Protein AF-A0A164BG97-F1 (afdb_monomer)

Solvent-accessible surface area (backbone atoms only — not comparable to full-atom values): 6658 Å² total; per-residue (Å²): 81,56,74,68,34,45,57,55,32,51,53,24,41,58,77,41,66,70,51,80,79,42,70,85,44,67,74,70,52,55,80,59,31,54,77,54,25,46,32,22,49,54,43,31,54,53,30,49,59,51,42,70,55,36,52,59,38,54,52,48,45,52,52,43,50,74,71,69,42,73,69,65,80,64,52,62,55,38,65,57,46,27,56,51,30,42,44,54,23,49,53,23,42,53,74,65,40,64,67,61,25,52,53,25,48,52,56,27,53,48,31,39,52,51,44,44,52,50,47,51,51,37,66,73,73,109

Mean predicted aligned error: 3.3 Å

Nearest PDB structures (foldseek):
  8tn1-assembly1_B  TM=3.837E-01  e=8.537E+00  synthetic construct
  8tn6-assembly1_C  TM=3.833E-01  e=9.560E+00  synthetic construct

Radius of gyration: 17.97 Å; Cα contacts (8 Å, |Δi|>4): 119; chains: 1; bounding box: 44×32×47 Å

Sequence (126 aa):
MVILSIVPLYEARFKAQFEMSDLSSLRAMFDRYLAWGKRASWSQQNSFESFSLHAPVAILAILVAMNGLPLPAFAVVVAFVHPILRAAYLVSYLVNISLLRSVCWVFASLCSGFLYGVCLSAIIST

Structure (mmCIF, N/CA/C/O backbone):
data_AF-A0A164BG97-F1
#
_entry.id   AF-A0A164BG97-F1
#
loop_
_atom_site.group_PDB
_atom_site.id
_atom_site.type_symbol
_atom_site.label_atom_id
_atom_site.label_alt_id
_atom_site.label_comp_id
_atom_site.label_asym_id
_atom_site.label_entity_id
_atom_site.label_seq_id
_atom_site.pdbx_PDB_ins_code
_atom_site.Cartn_x
_atom_site.Cartn_y
_atom_site.Cartn_z
_atom_site.occupancy
_atom_site.B_iso_or_equiv
_atom_site.auth_seq_id
_atom_site.auth_comp_id
_atom_site.auth_asym_id
_atom_site.auth_atom_id
_atom_site.pdbx_PDB_model_num
ATOM 1 N N . MET A 1 1 ? -6.354 1.048 -1.915 1.00 84.00 1 MET A N 1
ATOM 2 C CA . MET A 1 1 ? -6.350 0.670 -0.483 1.00 84.00 1 MET A CA 1
ATOM 3 C C . MET A 1 1 ? -6.847 1.748 0.453 1.00 84.00 1 MET A C 1
ATOM 5 O O . MET A 1 1 ? -7.748 1.444 1.213 1.00 84.00 1 MET A O 1
ATOM 9 N N . VAL A 1 2 ? -6.308 2.973 0.404 1.00 89.50 2 VAL A N 1
ATOM 10 C CA . VAL A 1 2 ? -6.703 4.063 1.321 1.00 89.50 2 VAL A CA 1
ATOM 11 C C . VAL A 1 2 ? -8.220 4.243 1.387 1.00 89.50 2 VAL A C 1
ATOM 13 O O . VAL A 1 2 ? -8.781 4.258 2.469 1.00 89.50 2 VAL A O 1
ATOM 16 N N . ILE A 1 3 ? -8.893 4.288 0.233 1.00 91.62 3 ILE A N 1
ATOM 17 C CA . ILE A 1 3 ? -10.358 4.403 0.177 1.00 91.62 3 ILE A CA 1
ATOM 18 C C . ILE A 1 3 ? -11.041 3.151 0.751 1.00 91.62 3 ILE A C 1
ATOM 20 O O . ILE A 1 3 ? -11.996 3.253 1.509 1.00 91.62 3 ILE A O 1
ATOM 24 N N . LEU A 1 4 ? -10.524 1.960 0.446 1.00 91.69 4 LEU A N 1
ATOM 25 C CA . LEU A 1 4 ? -11.099 0.692 0.906 1.00 91.69 4 LEU A CA 1
ATOM 26 C C . LEU A 1 4 ? -10.983 0.504 2.429 1.00 91.69 4 LEU A C 1
ATOM 28 O O . LEU A 1 4 ? -11.862 -0.106 3.026 1.00 91.69 4 LEU A O 1
ATOM 32 N N . SER A 1 5 ? -9.957 1.063 3.078 1.00 94.12 5 SER A N 1
ATOM 33 C CA . SER A 1 5 ? -9.808 1.008 4.541 1.00 94.12 5 SER A CA 1
ATOM 34 C C . SER A 1 5 ? -10.686 2.012 5.295 1.00 94.12 5 SER A C 1
ATOM 36 O O . SER A 1 5 ? -10.799 1.922 6.517 1.00 94.12 5 SER A O 1
ATOM 38 N N . ILE A 1 6 ? -11.363 2.930 4.593 1.00 94.56 6 ILE A N 1
ATOM 39 C CA . ILE A 1 6 ? -12.332 3.854 5.196 1.00 94.56 6 ILE A CA 1
ATOM 40 C C . ILE A 1 6 ? -13.547 3.085 5.724 1.00 94.56 6 ILE A C 1
ATOM 42 O O . ILE A 1 6 ? -13.947 3.296 6.865 1.00 94.56 6 ILE A O 1
ATOM 46 N N . VAL A 1 7 ? -14.103 2.169 4.928 1.00 94.88 7 VAL A N 1
ATOM 47 C CA . VAL A 1 7 ? -15.314 1.406 5.276 1.00 94.88 7 VAL A CA 1
ATOM 48 C C . VAL A 1 7 ? -15.206 0.715 6.648 1.00 94.88 7 VAL A C 1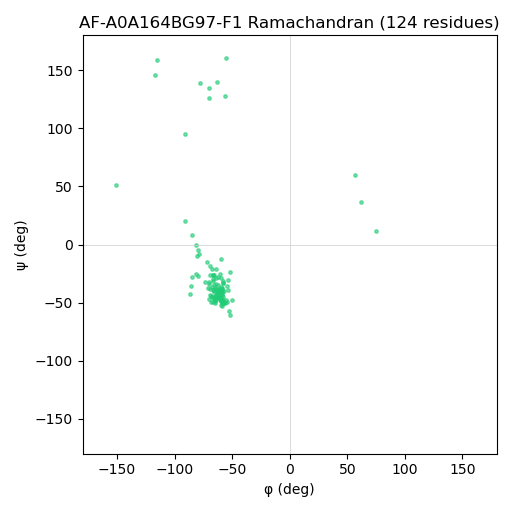
ATOM 50 O O . VAL A 1 7 ? -15.993 1.056 7.534 1.00 94.88 7 VAL A O 1
ATOM 53 N N . PRO A 1 8 ? -14.209 -0.158 6.912 1.00 95.06 8 PRO A N 1
ATOM 54 C CA . PRO A 1 8 ? -14.105 -0.840 8.204 1.00 95.06 8 PRO A CA 1
ATOM 55 C C . PRO A 1 8 ? -13.808 0.113 9.372 1.00 95.06 8 PRO A C 1
ATOM 57 O O . PRO A 1 8 ? -14.168 -0.181 10.511 1.00 95.06 8 PRO A O 1
ATOM 60 N N . LEU A 1 9 ? -13.174 1.267 9.128 1.00 94.88 9 LEU A N 1
ATOM 61 C CA . LEU A 1 9 ? -12.984 2.277 10.170 1.00 94.88 9 LEU A CA 1
ATOM 62 C C . LEU A 1 9 ? -14.310 2.924 10.574 1.00 94.88 9 LEU A C 1
ATOM 64 O O . LEU A 1 9 ? -14.557 3.124 1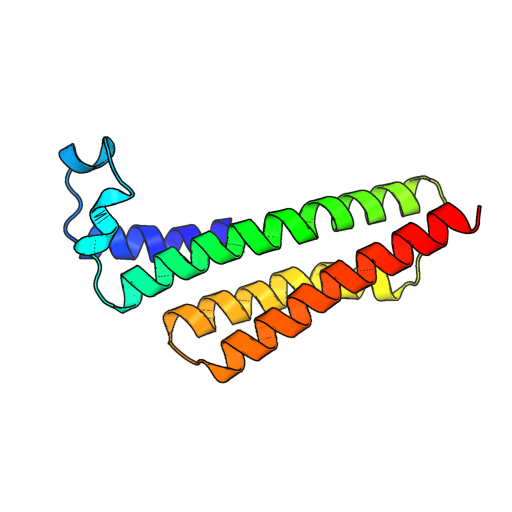1.762 1.00 94.88 9 LEU A O 1
ATOM 68 N N . TYR A 1 10 ? -15.152 3.281 9.604 1.00 93.69 10 TYR A N 1
ATOM 69 C CA . TYR A 1 10 ? -16.459 3.857 9.909 1.00 93.69 10 TYR A CA 1
ATOM 70 C C . TYR A 1 10 ? -17.361 2.833 10.593 1.00 93.69 10 TYR A C 1
ATOM 72 O O . TYR A 1 10 ? -18.001 3.171 11.584 1.00 93.69 10 TYR A O 1
ATOM 80 N N . GLU A 1 11 ? -17.328 1.567 10.176 1.00 95.31 11 GLU A N 1
ATOM 81 C CA . GLU A 1 11 ? -17.996 0.495 10.921 1.00 95.31 11 GLU A CA 1
ATOM 82 C C . GLU A 1 11 ? -17.497 0.401 12.371 1.00 95.31 11 GLU A C 1
ATOM 84 O O . GLU A 1 11 ? -18.297 0.223 13.291 1.00 95.31 11 GLU A O 1
ATOM 89 N N . ALA A 1 12 ? -16.189 0.559 12.605 1.00 95.31 12 ALA A N 1
ATOM 90 C CA . ALA A 1 12 ? -15.627 0.542 13.954 1.00 95.31 12 ALA A CA 1
ATOM 91 C C . ALA A 1 12 ? -16.142 1.711 14.802 1.00 95.31 12 ALA A C 1
ATOM 93 O O . ALA A 1 12 ? -16.452 1.519 15.976 1.00 95.31 12 ALA A O 1
ATOM 94 N N . ARG A 1 13 ? -16.294 2.894 14.197 1.00 94.94 13 ARG A N 1
ATOM 95 C CA . ARG A 1 13 ? -16.892 4.075 14.838 1.00 94.94 13 ARG A CA 1
ATOM 96 C C . ARG A 1 13 ? -18.352 3.849 15.202 1.00 94.94 13 ARG A C 1
ATOM 98 O O . ARG A 1 13 ? -18.725 4.109 16.340 1.00 94.94 13 ARG A O 1
ATOM 105 N N . PHE A 1 14 ? -19.153 3.318 14.279 1.00 94.25 14 PHE A N 1
ATOM 106 C CA . PHE A 1 14 ? -20.561 3.017 14.545 1.00 94.25 14 PHE A CA 1
ATOM 107 C C . PHE A 1 14 ? -20.719 1.992 15.673 1.00 94.25 14 PHE A C 1
ATOM 109 O O . PHE A 1 14 ? -21.513 2.205 16.586 1.00 94.25 14 PHE A O 1
ATOM 116 N N . LYS A 1 15 ? -19.916 0.918 15.672 1.00 94.38 15 LYS A N 1
ATOM 117 C CA . LYS A 1 15 ? -19.944 -0.083 16.755 1.00 94.38 15 LYS A CA 1
ATOM 118 C C . LYS A 1 15 ? -19.403 0.436 18.090 1.00 94.38 15 LYS A C 1
ATOM 120 O O . LYS A 1 15 ? -19.702 -0.158 19.117 1.00 94.38 15 LYS A O 1
ATOM 125 N N . ALA A 1 16 ? -18.637 1.523 18.082 1.00 93.69 16 ALA A N 1
ATOM 126 C CA . ALA A 1 16 ? -18.150 2.204 19.278 1.00 93.69 16 ALA A CA 1
ATOM 127 C C . ALA A 1 16 ? -19.089 3.325 19.762 1.00 93.69 16 ALA A C 1
ATOM 129 O O . ALA A 1 16 ? -18.637 4.203 20.492 1.00 93.69 16 ALA A O 1
ATOM 130 N N . GLN A 1 17 ? -20.365 3.290 19.349 1.00 93.00 17 GLN A N 1
ATOM 131 C CA . GLN A 1 17 ? -21.413 4.238 19.743 1.00 93.00 17 GLN A CA 1
ATOM 132 C C . GLN A 1 17 ? -21.039 5.692 19.430 1.00 93.00 17 GLN A C 1
ATOM 134 O O . GLN A 1 17 ? -20.927 6.532 20.312 1.00 93.00 17 GLN A O 1
ATOM 139 N N . PHE A 1 18 ? -20.811 5.971 18.147 1.00 92.00 18 PHE A N 1
ATOM 140 C CA . PHE A 1 18 ? -20.537 7.321 17.661 1.00 92.00 18 PHE A CA 1
ATOM 141 C C . PHE A 1 18 ? -21.642 8.326 18.027 1.00 92.00 18 PHE A C 1
ATOM 143 O O . PHE A 1 18 ? -22.810 8.112 17.697 1.00 92.00 18 PHE A O 1
ATOM 150 N N . GLU A 1 19 ? -21.243 9.447 18.629 1.00 92.75 19 GLU A N 1
ATOM 151 C CA . GLU A 1 19 ? -22.092 10.594 18.954 1.00 92.75 19 GLU A CA 1
ATOM 152 C C . GLU A 1 19 ? -21.676 11.846 18.162 1.00 92.75 19 GLU A C 1
ATOM 154 O O . GLU A 1 19 ? -20.535 11.993 17.728 1.00 92.75 19 GLU A O 1
ATOM 159 N N . MET A 1 20 ? -22.585 12.815 18.012 1.00 91.69 20 MET A N 1
ATOM 160 C CA . MET A 1 20 ? -22.277 14.077 17.317 1.00 91.69 20 MET A CA 1
ATOM 161 C C . MET A 1 20 ? -21.205 14.912 18.035 1.00 91.69 20 MET A C 1
ATOM 163 O O . MET A 1 20 ? -20.448 15.631 17.382 1.00 91.69 20 MET A O 1
ATOM 167 N N . SER A 1 21 ? -21.106 14.790 19.361 1.00 91.38 21 SER A N 1
ATOM 168 C CA . SER A 1 21 ? -20.042 15.377 20.190 1.00 91.38 21 SER A CA 1
ATOM 169 C C . SER A 1 21 ? -18.643 14.905 19.754 1.00 91.38 21 SER A C 1
ATOM 171 O O . SER A 1 21 ? -17.689 15.693 19.759 1.00 91.38 21 SER A O 1
ATOM 173 N N . ASP A 1 22 ? -18.530 13.660 19.274 1.00 92.06 22 ASP A N 1
ATOM 174 C CA . ASP A 1 22 ? -17.276 13.044 18.829 1.00 92.06 22 ASP A CA 1
ATOM 175 C C . ASP A 1 22 ? -16.753 13.611 17.502 1.00 92.06 22 ASP A C 1
ATOM 177 O O . ASP A 1 22 ? -15.584 13.406 17.167 1.00 92.06 22 ASP A O 1
ATOM 181 N N . LEU A 1 23 ? -17.570 14.339 16.728 1.00 91.12 23 LEU A N 1
ATOM 182 C CA . LEU A 1 23 ? -17.132 14.952 15.463 1.00 91.12 23 LEU A CA 1
ATOM 183 C C . LEU A 1 23 ? -15.947 15.902 15.655 1.00 91.12 23 LEU A C 1
ATOM 185 O O . LEU A 1 23 ? -15.084 15.995 14.781 1.00 91.12 23 LEU A O 1
ATOM 189 N N . SER A 1 24 ? -15.881 16.555 16.816 1.00 93.81 24 SER A N 1
ATOM 190 C CA . SER A 1 24 ? -14.768 17.420 17.214 1.00 93.81 24 SER A CA 1
ATOM 191 C C . SER A 1 24 ? -13.435 16.666 17.323 1.00 93.81 24 SER A C 1
ATOM 193 O O . SER A 1 24 ? -12.370 17.252 17.130 1.00 93.81 24 SER A O 1
ATOM 195 N N . SER A 1 25 ? -13.479 15.361 17.615 1.00 91.06 25 SER A N 1
ATOM 196 C CA . SER A 1 25 ? -12.304 14.555 17.946 1.00 91.06 25 SER A CA 1
ATOM 197 C C . SER A 1 25 ? -12.453 13.077 17.551 1.00 91.06 25 SER A C 1
ATOM 199 O O . SER A 1 25 ? -12.123 12.169 18.308 1.00 91.06 25 SER A O 1
ATOM 201 N N . LEU A 1 26 ? -12.833 12.801 16.298 1.00 89.31 26 LEU A N 1
ATOM 202 C CA . LEU A 1 26 ? -13.050 11.435 15.776 1.00 89.31 26 LEU A CA 1
ATOM 203 C C . LEU A 1 26 ? -11.893 10.442 16.007 1.00 89.31 26 LEU A C 1
ATOM 205 O O . LEU A 1 26 ? -12.092 9.228 15.964 1.00 89.31 26 LEU A O 1
ATOM 209 N N . ARG A 1 27 ? -10.660 10.932 16.184 1.00 90.31 27 ARG A N 1
ATOM 210 C CA . ARG A 1 27 ? -9.488 10.090 16.476 1.00 90.31 27 ARG A CA 1
ATOM 211 C C . ARG A 1 27 ? -9.405 9.680 17.950 1.00 90.31 27 ARG A C 1
ATOM 213 O O . ARG A 1 27 ? -8.881 8.607 18.224 1.00 90.31 27 ARG A O 1
ATOM 220 N N . ALA A 1 28 ? -9.960 10.475 18.865 1.00 92.62 28 ALA A N 1
ATOM 221 C CA . ALA A 1 28 ? -10.036 10.155 20.292 1.00 92.62 28 ALA A CA 1
ATOM 222 C C . ALA A 1 28 ? -10.975 8.969 20.569 1.00 92.62 28 ALA A C 1
ATOM 224 O O . ALA A 1 28 ? -10.810 8.258 21.553 1.00 92.62 28 ALA A O 1
ATOM 225 N N . MET A 1 29 ? -11.891 8.663 19.642 1.00 93.19 29 MET A N 1
ATOM 226 C CA . MET A 1 29 ? -12.756 7.481 19.723 1.00 93.19 29 MET A CA 1
ATOM 227 C C . MET A 1 29 ? -11.994 6.144 19.762 1.00 93.19 29 MET A C 1
ATOM 229 O O . MET A 1 29 ? -12.610 5.112 20.022 1.00 93.19 29 MET A O 1
ATOM 233 N N . PHE A 1 30 ? -10.688 6.138 19.473 1.00 94.25 30 PHE A N 1
ATOM 234 C CA . PHE A 1 30 ? -9.866 4.933 19.386 1.00 94.25 30 PHE A CA 1
ATOM 235 C C . PHE A 1 30 ? -9.930 4.052 20.642 1.00 94.25 30 PHE A C 1
ATOM 237 O O . PHE A 1 30 ? -9.945 2.823 20.525 1.00 94.25 30 PHE A O 1
ATOM 244 N N . ASP A 1 31 ? -10.029 4.652 21.828 1.00 93.56 31 ASP A N 1
ATOM 245 C CA . ASP A 1 31 ? -10.082 3.904 23.088 1.00 93.56 31 ASP A CA 1
ATOM 246 C C . ASP A 1 31 ? -11.389 3.128 23.263 1.00 93.56 31 ASP A C 1
ATOM 248 O O . ASP A 1 31 ? -11.392 2.057 23.872 1.00 93.56 31 ASP A O 1
ATOM 252 N N . ARG A 1 32 ? -12.472 3.599 22.634 1.00 94.81 32 ARG A N 1
ATOM 253 C CA . ARG A 1 32 ? -13.781 2.928 22.617 1.00 94.81 32 ARG A CA 1
ATOM 254 C C . ARG A 1 32 ? -13.862 1.801 21.587 1.00 94.81 32 ARG A C 1
ATOM 256 O O . ARG A 1 32 ? -14.832 1.046 21.571 1.00 94.81 32 ARG A O 1
ATOM 263 N N . TYR A 1 33 ? -12.877 1.671 20.696 1.00 96.31 33 TYR A N 1
ATOM 264 C CA . TYR A 1 33 ? -12.916 0.637 19.669 1.00 96.31 33 TYR A CA 1
ATOM 265 C C . TYR A 1 33 ? -12.716 -0.759 20.264 1.00 96.31 33 TYR A C 1
ATOM 267 O O . TYR A 1 33 ? -11.767 -1.029 21.002 1.00 96.31 33 TYR A O 1
ATOM 275 N N . LEU A 1 34 ? -13.554 -1.693 19.811 1.00 94.44 34 LEU A N 1
ATOM 276 C CA . LEU A 1 34 ? -13.311 -3.129 19.938 1.00 94.44 34 LEU A CA 1
ATOM 277 C C . LEU A 1 34 ? -11.952 -3.502 19.315 1.00 94.44 34 LEU A C 1
ATOM 279 O O . LEU A 1 34 ? -11.434 -2.799 18.444 1.00 94.44 34 LEU A O 1
ATOM 283 N N . ALA A 1 35 ? -11.395 -4.658 19.686 1.00 95.25 35 ALA A N 1
ATOM 284 C CA . ALA A 1 35 ? -10.078 -5.097 19.206 1.00 95.25 35 ALA A CA 1
ATOM 285 C C . ALA A 1 35 ? -9.945 -5.095 17.667 1.00 95.25 35 ALA A C 1
ATOM 287 O O . ALA A 1 35 ? -8.912 -4.700 17.129 1.00 95.25 35 ALA A O 1
ATOM 288 N N . TRP A 1 36 ? -10.994 -5.496 16.942 1.00 95.00 36 TRP A N 1
ATOM 289 C CA . TRP A 1 36 ? -11.009 -5.453 15.476 1.00 95.00 36 TRP A CA 1
ATOM 290 C C . TRP A 1 36 ? -11.063 -4.015 14.926 1.00 95.00 36 TRP A C 1
ATOM 292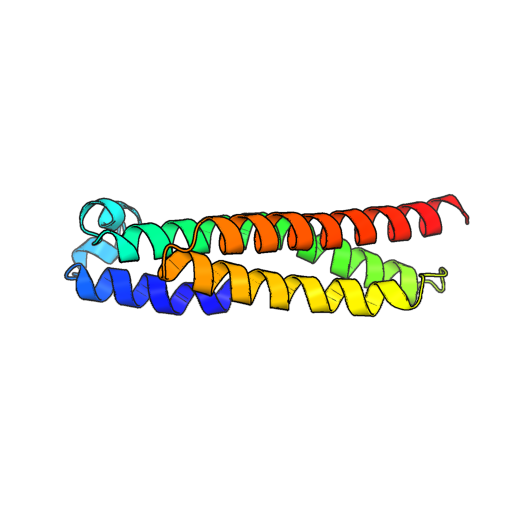 O O . TRP A 1 36 ? -10.460 -3.736 13.895 1.00 95.00 36 TRP A O 1
ATOM 302 N N . GLY A 1 37 ? -11.721 -3.090 15.631 1.00 95.88 37 GLY A N 1
ATOM 303 C CA . GLY A 1 37 ? -11.806 -1.679 15.255 1.00 95.88 37 GLY A CA 1
ATOM 304 C C . GLY A 1 37 ? -10.474 -0.950 15.433 1.00 95.88 37 GLY A C 1
ATOM 305 O O . GLY A 1 37 ? -10.068 -0.171 14.570 1.00 95.88 37 GLY A O 1
ATOM 306 N N . LYS A 1 38 ? -9.719 -1.291 16.487 1.00 96.38 38 LYS A N 1
ATOM 307 C CA . LYS A 1 38 ? -8.320 -0.852 16.633 1.00 96.38 38 LYS A CA 1
ATOM 308 C C . LYS A 1 38 ? -7.479 -1.326 15.447 1.00 96.38 38 LYS A C 1
ATOM 310 O O . LYS A 1 38 ? -6.746 -0.535 14.856 1.00 96.38 38 LYS A O 1
ATOM 315 N N . ARG A 1 39 ? -7.671 -2.582 15.020 1.00 96.31 39 ARG A N 1
ATOM 316 C CA . ARG A 1 39 ? -7.024 -3.122 13.817 1.00 96.31 39 ARG A CA 1
ATOM 317 C C . ARG A 1 39 ? -7.430 -2.387 12.535 1.00 96.31 39 ARG A C 1
ATOM 319 O O . ARG A 1 39 ? -6.555 -2.099 11.722 1.00 96.31 39 ARG A O 1
ATOM 326 N N . ALA A 1 40 ? -8.701 -2.023 12.371 1.00 95.88 40 ALA A N 1
ATOM 327 C CA . ALA A 1 40 ? -9.157 -1.214 11.239 1.00 95.88 40 ALA A CA 1
ATOM 328 C C . ALA A 1 40 ? -8.448 0.154 11.190 1.00 95.88 40 ALA A C 1
ATOM 330 O O . ALA A 1 40 ? -7.908 0.523 10.146 1.00 95.88 40 ALA A O 1
ATOM 331 N N . SER A 1 41 ? -8.344 0.851 12.328 1.00 95.81 41 SER A N 1
ATOM 332 C CA . SER A 1 41 ? -7.601 2.118 12.438 1.00 95.81 41 SER A CA 1
ATOM 333 C C . SER A 1 41 ? -6.128 1.970 12.040 1.00 95.81 41 SER A C 1
ATOM 335 O O . SER A 1 41 ? -5.640 2.708 11.181 1.00 95.81 41 SER A O 1
ATOM 337 N N . TRP A 1 42 ? -5.431 0.963 12.575 1.00 95.69 42 TRP A N 1
ATOM 338 C CA . TRP A 1 42 ? -4.031 0.704 12.217 1.00 95.69 42 TRP A CA 1
ATOM 339 C C . TRP A 1 42 ? -3.855 0.348 10.735 1.00 95.69 42 TRP A C 1
ATOM 341 O O . TRP A 1 42 ? -2.912 0.804 10.090 1.00 95.69 42 TRP A O 1
ATOM 351 N N . SER A 1 43 ? -4.784 -0.421 10.162 1.00 95.50 43 SER A N 1
ATOM 352 C CA . SER A 1 43 ? -4.749 -0.768 8.738 1.00 95.50 43 SER A CA 1
ATOM 353 C C . SER A 1 43 ? -4.912 0.459 7.831 1.00 95.50 43 SER A C 1
ATOM 355 O O . SER A 1 43 ? -4.281 0.535 6.772 1.00 95.50 43 SER A O 1
ATOM 357 N N . GLN A 1 44 ? -5.706 1.451 8.253 1.00 95.81 44 GLN A N 1
ATOM 358 C CA . GLN A 1 44 ? -5.862 2.707 7.526 1.00 95.81 44 GLN A CA 1
ATOM 359 C C . GLN A 1 44 ? -4.587 3.551 7.604 1.00 95.81 44 GLN A C 1
ATOM 361 O O . GLN A 1 44 ? -4.117 4.012 6.565 1.00 95.81 44 GLN A O 1
ATOM 366 N N . GLN A 1 45 ? -3.995 3.706 8.793 1.00 95.12 45 GLN A N 1
ATOM 367 C CA . GLN A 1 45 ? -2.724 4.427 8.958 1.00 95.12 45 GLN A CA 1
ATOM 368 C C . GLN A 1 45 ? -1.633 3.827 8.062 1.00 95.12 45 GLN A C 1
ATOM 370 O O . GLN A 1 45 ? -1.035 4.524 7.246 1.00 95.12 45 GLN A O 1
ATOM 375 N N . ASN A 1 46 ? -1.491 2.502 8.083 1.00 95.56 46 ASN A N 1
ATOM 376 C CA . ASN A 1 46 ? -0.529 1.812 7.230 1.00 95.56 46 ASN A CA 1
ATOM 377 C C . ASN A 1 46 ? -0.873 1.895 5.727 1.00 95.56 46 ASN A C 1
ATOM 379 O O . ASN A 1 46 ? 0.005 1.822 4.865 1.00 95.56 46 ASN A O 1
ATOM 383 N N . SER A 1 47 ? -2.153 2.053 5.374 1.00 96.00 47 SER A N 1
ATOM 384 C CA . SER A 1 47 ? -2.554 2.320 3.987 1.00 96.00 47 SER A CA 1
ATOM 385 C C . SER A 1 47 ? -2.044 3.677 3.507 1.00 96.00 47 SER A C 1
ATOM 387 O O . SER A 1 47 ? -1.616 3.764 2.358 1.00 96.00 47 SER A O 1
ATOM 389 N N . PHE A 1 48 ? -2.061 4.704 4.364 1.00 96.00 48 PHE A N 1
ATOM 390 C CA . PHE A 1 48 ? -1.499 6.018 4.044 1.00 96.00 48 PHE A CA 1
ATOM 391 C C . PHE A 1 48 ? 0.024 5.973 3.912 1.00 96.00 48 PHE A C 1
ATOM 393 O O . PHE A 1 48 ? 0.539 6.465 2.916 1.00 96.00 48 PHE A O 1
ATOM 400 N N . GLU A 1 49 ? 0.736 5.319 4.834 1.00 95.50 49 GLU A N 1
ATOM 401 C CA . GLU A 1 49 ? 2.202 5.161 4.757 1.00 95.50 49 GLU A CA 1
ATOM 402 C C . GLU A 1 49 ? 2.642 4.529 3.430 1.00 95.50 49 GLU A C 1
ATOM 404 O O . GLU A 1 49 ? 3.495 5.052 2.716 1.00 95.50 49 GLU A O 1
ATOM 409 N N . SER A 1 50 ? 2.006 3.417 3.057 1.00 96.06 50 SER A N 1
ATOM 410 C CA . SER A 1 50 ? 2.302 2.724 1.802 1.00 96.06 50 SER A CA 1
ATOM 411 C C . SER A 1 50 ? 1.893 3.537 0.570 1.00 96.06 50 SER A C 1
ATOM 413 O O . SER A 1 50 ? 2.600 3.506 -0.437 1.00 96.06 50 SER A O 1
ATOM 415 N N . PHE A 1 51 ? 0.778 4.272 0.630 1.00 96.06 51 PHE A N 1
ATOM 416 C CA . PHE A 1 51 ? 0.355 5.145 -0.464 1.00 96.06 51 PHE A CA 1
ATOM 417 C C . PHE A 1 51 ? 1.364 6.270 -0.707 1.00 96.06 51 PHE A C 1
ATOM 419 O O . PHE A 1 51 ? 1.734 6.495 -1.857 1.00 96.06 51 PHE A O 1
ATOM 426 N N . SER A 1 52 ? 1.861 6.905 0.358 1.00 96.31 52 SER A N 1
ATOM 427 C CA . SER A 1 52 ? 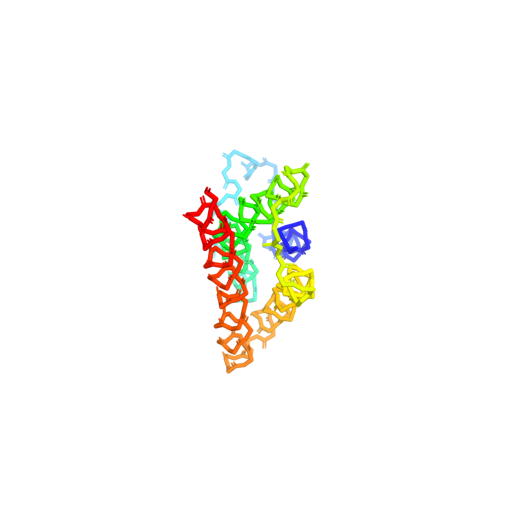2.872 7.963 0.271 1.00 96.31 52 SER A CA 1
ATOM 428 C C . SER A 1 52 ? 4.181 7.495 -0.367 1.00 96.31 52 SER A C 1
ATOM 430 O O . SER A 1 52 ? 4.888 8.312 -0.942 1.00 96.31 52 SER A O 1
ATOM 432 N N . LEU A 1 53 ? 4.497 6.197 -0.309 1.00 95.75 53 LEU A N 1
ATOM 433 C CA . LEU A 1 53 ? 5.659 5.622 -0.994 1.00 95.75 53 LEU A CA 1
ATOM 434 C C . LEU A 1 53 ? 5.355 5.226 -2.443 1.00 95.75 53 LEU A C 1
ATOM 436 O O . LEU A 1 53 ? 6.167 5.452 -3.334 1.00 95.75 53 LEU A O 1
ATOM 440 N N . HIS A 1 54 ? 4.200 4.608 -2.695 1.00 97.81 54 HIS A N 1
ATOM 441 C CA . HIS A 1 54 ? 3.919 4.027 -4.008 1.00 97.81 54 HIS A CA 1
ATOM 442 C C . HIS A 1 54 ? 3.343 5.025 -5.018 1.00 97.81 54 HIS A C 1
ATOM 444 O O . HIS A 1 54 ? 3.644 4.947 -6.206 1.00 97.81 54 HIS A O 1
ATOM 450 N N . ALA A 1 55 ? 2.507 5.967 -4.578 1.00 97.00 55 ALA A N 1
ATOM 451 C CA . ALA A 1 55 ? 1.893 6.927 -5.490 1.00 97.00 55 ALA A CA 1
ATOM 452 C C . ALA A 1 55 ? 2.934 7.818 -6.197 1.00 97.00 55 ALA A C 1
ATOM 454 O O . ALA A 1 55 ? 2.847 7.935 -7.421 1.00 97.00 55 ALA A O 1
ATOM 455 N N . PRO A 1 56 ? 3.956 8.374 -5.509 1.00 98.00 56 PRO A N 1
ATOM 456 C CA . PRO A 1 56 ? 4.977 9.172 -6.183 1.00 98.00 56 PRO A CA 1
ATOM 457 C C . PRO A 1 56 ? 5.770 8.377 -7.218 1.00 98.00 56 PRO A C 1
ATOM 459 O O . PRO A 1 56 ? 6.027 8.889 -8.302 1.00 98.00 56 PRO A O 1
ATOM 462 N N . VAL A 1 57 ? 6.127 7.120 -6.928 1.00 98.06 57 VAL A N 1
ATOM 463 C CA . VAL A 1 57 ? 6.906 6.313 -7.878 1.00 98.06 57 VAL A CA 1
ATOM 464 C C . VAL A 1 57 ? 6.083 5.836 -9.069 1.00 98.06 57 VAL A C 1
ATOM 466 O O . VAL A 1 57 ? 6.603 5.762 -10.177 1.00 98.06 57 VAL A O 1
ATOM 469 N N . ALA A 1 58 ? 4.789 5.571 -8.880 1.00 97.50 58 ALA A N 1
ATOM 470 C CA . ALA A 1 58 ? 3.892 5.281 -9.993 1.00 97.50 58 ALA A CA 1
ATOM 471 C C . ALA A 1 58 ? 3.771 6.495 -10.931 1.00 97.50 58 ALA A C 1
ATOM 473 O O . ALA A 1 58 ? 3.837 6.338 -12.148 1.00 97.50 58 ALA A O 1
ATOM 474 N N . ILE A 1 59 ? 3.668 7.709 -10.373 1.00 98.00 59 ILE A N 1
ATOM 475 C CA . ILE A 1 59 ? 3.678 8.956 -11.153 1.00 98.00 59 ILE A CA 1
ATOM 476 C C . ILE A 1 59 ? 5.030 9.147 -11.850 1.00 98.00 59 ILE A C 1
ATOM 478 O O . ILE A 1 59 ? 5.059 9.456 -13.038 1.00 98.00 59 ILE A O 1
ATOM 482 N N . LEU A 1 60 ? 6.147 8.916 -11.154 1.00 97.88 60 LEU A N 1
ATOM 483 C CA . LEU A 1 60 ? 7.483 8.984 -11.749 1.00 97.88 60 LEU A CA 1
ATOM 484 C C . LEU A 1 60 ? 7.619 8.020 -12.934 1.00 97.88 60 LEU A C 1
ATOM 486 O O . LEU A 1 60 ? 8.095 8.429 -13.986 1.00 97.88 60 LEU A O 1
ATOM 490 N N . ALA A 1 61 ? 7.155 6.777 -12.798 1.00 97.69 61 ALA A N 1
ATOM 491 C CA . ALA A 1 61 ? 7.180 5.793 -13.878 1.00 97.69 61 ALA A CA 1
ATOM 492 C C . ALA A 1 61 ? 6.360 6.248 -15.096 1.00 97.69 61 ALA A C 1
ATOM 494 O O . ALA A 1 61 ? 6.813 6.094 -16.229 1.00 97.69 61 ALA A O 1
ATOM 495 N N . ILE A 1 62 ? 5.189 6.858 -14.870 1.00 97.56 62 ILE A N 1
ATOM 496 C CA . ILE A 1 62 ? 4.384 7.470 -15.939 1.00 97.56 62 ILE A CA 1
ATOM 497 C C . ILE A 1 62 ? 5.180 8.581 -16.635 1.00 97.56 62 ILE A C 1
ATOM 499 O O . ILE A 1 62 ? 5.251 8.597 -17.860 1.00 97.56 62 ILE A O 1
ATOM 503 N N . LEU A 1 63 ? 5.818 9.478 -15.878 1.00 97.75 63 LEU A N 1
ATOM 504 C CA . LEU A 1 63 ? 6.613 10.574 -16.441 1.00 97.75 63 LEU A CA 1
ATOM 505 C C . LEU A 1 63 ? 7.819 10.064 -17.241 1.00 97.75 63 LEU A C 1
ATOM 507 O O . LEU A 1 63 ? 8.052 10.544 -18.347 1.00 97.75 63 LEU A O 1
ATOM 511 N N . VAL A 1 64 ? 8.559 9.084 -16.720 1.00 97.19 64 VAL A N 1
ATOM 512 C CA . VAL A 1 64 ? 9.695 8.451 -17.414 1.00 97.19 64 VAL A CA 1
ATOM 513 C C . VAL A 1 64 ? 9.234 7.854 -18.747 1.00 97.19 64 VAL A C 1
ATOM 515 O O . VAL A 1 64 ? 9.822 8.155 -19.785 1.00 97.19 64 VAL A O 1
ATOM 518 N N . ALA A 1 65 ? 8.126 7.104 -18.749 1.00 95.44 65 ALA A N 1
ATOM 519 C CA . ALA A 1 65 ? 7.555 6.540 -19.971 1.00 95.44 65 ALA A CA 1
ATOM 520 C C . ALA A 1 65 ? 7.091 7.621 -20.967 1.00 95.44 65 ALA A C 1
ATOM 522 O O . ALA A 1 65 ? 7.345 7.508 -22.165 1.00 95.44 65 ALA A O 1
ATOM 523 N N . MET A 1 66 ? 6.444 8.691 -20.489 1.00 96.88 66 MET A N 1
ATOM 524 C CA . MET A 1 66 ? 5.983 9.802 -21.334 1.00 96.88 66 MET A CA 1
ATOM 525 C C . MET A 1 66 ? 7.131 10.603 -21.963 1.00 96.88 66 MET A C 1
ATOM 527 O O . MET A 1 66 ? 6.945 11.180 -23.030 1.00 96.88 66 MET A O 1
ATOM 531 N N . ASN A 1 67 ? 8.310 10.619 -21.336 1.00 96.00 67 ASN A N 1
ATOM 532 C CA 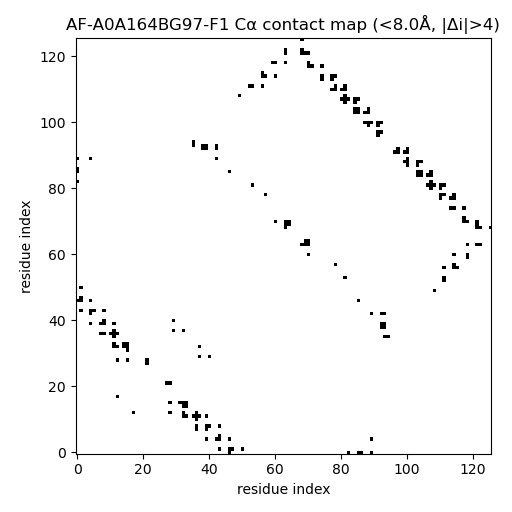. ASN A 1 67 ? 9.521 11.231 -21.892 1.00 96.00 67 ASN A CA 1
ATOM 533 C C . ASN A 1 67 ? 10.290 10.287 -22.839 1.00 96.00 67 ASN A C 1
ATOM 535 O O . ASN A 1 67 ? 11.400 10.604 -23.256 1.00 96.00 67 ASN A O 1
ATOM 539 N N . GLY A 1 68 ? 9.720 9.126 -23.186 1.00 94.56 68 GLY A N 1
ATOM 540 C CA . GLY A 1 68 ? 10.324 8.171 -24.117 1.00 94.56 68 GLY A CA 1
ATOM 541 C C . GLY A 1 68 ? 11.492 7.375 -23.534 1.00 94.56 68 GLY A C 1
ATOM 542 O O . GLY A 1 68 ? 12.200 6.703 -24.283 1.00 94.56 68 GLY A O 1
ATOM 543 N N . LEU A 1 69 ? 11.700 7.427 -22.215 1.00 96.12 69 LEU A N 1
ATOM 544 C CA . LEU A 1 69 ? 12.764 6.675 -21.562 1.00 96.12 69 LEU A CA 1
ATOM 545 C C . LEU A 1 69 ? 12.362 5.204 -21.399 1.00 96.12 69 LEU A C 1
ATOM 547 O O . LEU A 1 69 ? 11.212 4.910 -21.048 1.00 96.12 69 LEU A O 1
ATOM 551 N N . PRO A 1 70 ? 13.288 4.258 -21.632 1.00 93.88 70 PRO A N 1
ATOM 552 C CA . PRO A 1 70 ? 12.965 2.844 -21.587 1.00 93.88 70 PRO A CA 1
ATOM 553 C C . PRO A 1 70 ? 12.693 2.391 -20.149 1.00 93.88 70 PRO A C 1
ATOM 555 O O . PRO A 1 70 ? 13.528 2.535 -19.258 1.00 93.88 70 PRO A O 1
ATOM 558 N N . LEU A 1 71 ? 11.532 1.771 -19.939 1.00 96.06 71 LEU A N 1
ATOM 559 C CA . LEU A 1 71 ? 11.203 1.023 -18.727 1.00 96.06 71 LEU A CA 1
ATOM 560 C C . LEU A 1 71 ? 10.970 -0.449 -19.082 1.00 96.06 71 LEU A C 1
ATOM 562 O O . LEU A 1 71 ? 10.422 -0.746 -20.147 1.00 96.06 71 LEU A O 1
ATOM 566 N N . PRO A 1 72 ? 11.338 -1.397 -18.202 1.00 95.44 72 PRO A N 1
ATOM 567 C CA . PRO A 1 72 ? 11.049 -2.802 -18.444 1.00 95.44 72 PRO A CA 1
ATOM 568 C C . PRO A 1 72 ? 9.534 -3.024 -18.487 1.00 95.44 72 PRO A C 1
ATOM 570 O O . PRO A 1 72 ? 8.809 -2.506 -17.639 1.00 95.44 72 PRO A O 1
ATOM 573 N N . ALA A 1 73 ? 9.051 -3.862 -19.411 1.00 91.56 73 ALA A N 1
ATOM 574 C CA . ALA A 1 73 ? 7.620 -4.181 -19.535 1.00 91.56 73 ALA A CA 1
ATOM 575 C C . ALA A 1 73 ? 7.004 -4.685 -18.212 1.00 91.56 73 ALA A C 1
ATOM 577 O O . ALA A 1 73 ? 5.840 -4.430 -17.906 1.00 91.56 73 ALA A O 1
ATOM 578 N N . PHE A 1 74 ? 7.819 -5.343 -17.382 1.00 94.44 74 PHE A N 1
ATOM 579 C CA . PHE A 1 74 ? 7.430 -5.819 -16.057 1.00 94.44 74 PHE A CA 1
ATOM 580 C C . PHE A 1 74 ? 7.076 -4.692 -15.063 1.00 94.44 74 PHE A C 1
ATOM 582 O O . PHE A 1 74 ? 6.332 -4.936 -14.116 1.00 94.44 74 PHE A O 1
ATOM 589 N N . ALA A 1 75 ? 7.528 -3.448 -15.278 1.00 96.31 75 ALA A N 1
ATOM 590 C CA . ALA A 1 75 ? 7.216 -2.312 -14.404 1.00 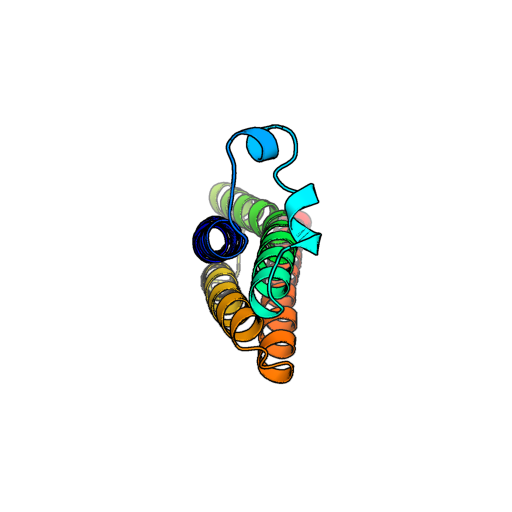96.31 75 ALA A CA 1
ATOM 591 C C . ALA A 1 75 ? 5.705 -2.050 -14.294 1.00 96.31 75 ALA A C 1
ATOM 593 O O . ALA A 1 75 ? 5.204 -1.792 -13.200 1.00 96.31 75 ALA A O 1
ATOM 594 N N . VAL A 1 76 ? 4.958 -2.199 -15.394 1.00 95.50 76 VAL A N 1
ATOM 595 C CA . VAL A 1 76 ? 3.494 -2.039 -15.389 1.00 95.50 76 VAL A CA 1
ATOM 596 C C . VAL A 1 76 ? 2.841 -3.090 -14.493 1.00 95.50 76 VAL A C 1
ATOM 598 O O . VAL A 1 76 ? 1.984 -2.765 -13.674 1.00 95.50 76 VAL A O 1
ATOM 601 N N . VAL A 1 77 ? 3.286 -4.346 -14.590 1.00 96.69 77 VAL A N 1
ATOM 602 C CA . VAL A 1 77 ? 2.775 -5.440 -13.752 1.00 96.69 77 VAL A CA 1
ATOM 603 C C . VAL A 1 77 ? 3.015 -5.130 -12.276 1.00 96.69 77 VAL A C 1
ATOM 605 O O . VAL A 1 77 ? 2.083 -5.196 -11.476 1.00 96.69 77 VAL A O 1
ATOM 608 N N . VAL A 1 78 ? 4.232 -4.719 -11.913 1.00 96.94 78 VAL A N 1
ATOM 609 C CA . VAL A 1 78 ? 4.594 -4.379 -10.527 1.00 96.94 78 VAL A CA 1
ATOM 610 C C . VAL A 1 78 ? 3.758 -3.214 -9.981 1.00 96.94 78 VAL A C 1
ATOM 612 O O . VAL A 1 78 ? 3.316 -3.265 -8.829 1.00 96.94 78 VAL A O 1
ATOM 615 N N . ALA A 1 79 ? 3.476 -2.201 -10.807 1.00 96.88 79 ALA A N 1
ATOM 616 C CA . ALA A 1 79 ? 2.625 -1.072 -10.432 1.00 96.88 79 ALA A CA 1
ATOM 617 C C . ALA A 1 79 ? 1.195 -1.504 -10.060 1.00 96.88 79 ALA A C 1
ATOM 619 O O . ALA A 1 79 ? 0.628 -0.992 -9.096 1.00 96.88 79 ALA A O 1
ATOM 620 N N . PHE A 1 80 ? 0.621 -2.489 -10.760 1.00 96.25 80 PHE A N 1
ATOM 621 C CA . PHE A 1 80 ? -0.718 -3.012 -10.449 1.00 96.25 80 PHE A CA 1
ATOM 622 C C . PHE A 1 80 ? -0.728 -4.099 -9.366 1.00 96.25 80 PHE A C 1
ATOM 624 O O . PHE A 1 80 ? -1.706 -4.218 -8.624 1.00 96.25 80 PHE A O 1
ATOM 631 N N . VAL A 1 81 ? 0.351 -4.865 -9.209 1.00 97.69 81 VAL A N 1
ATOM 632 C CA . VAL A 1 81 ? 0.466 -5.873 -8.142 1.00 97.69 81 VAL A CA 1
ATOM 633 C C . VAL A 1 81 ? 0.481 -5.216 -6.760 1.00 97.69 81 VAL A C 1
ATOM 635 O O . VAL A 1 81 ? -0.149 -5.733 -5.834 1.00 97.69 81 VAL A O 1
ATOM 638 N N . HIS A 1 82 ? 1.116 -4.049 -6.612 1.00 97.56 82 HIS A N 1
ATOM 639 C CA . HIS A 1 82 ? 1.134 -3.320 -5.343 1.00 97.56 82 HIS A CA 1
ATOM 640 C C . HIS A 1 82 ? -0.273 -3.102 -4.744 1.00 97.56 82 HIS A C 1
ATOM 642 O O . HIS A 1 82 ? -0.527 -3.613 -3.651 1.00 97.56 82 HIS A O 1
ATOM 648 N N . PRO A 1 83 ? -1.232 -2.404 -5.390 1.00 96.31 83 PRO A N 1
ATOM 649 C CA . PRO A 1 83 ? -2.552 -2.175 -4.801 1.00 96.31 83 PRO A CA 1
ATOM 650 C C . PRO A 1 83 ? -3.323 -3.468 -4.490 1.00 96.31 83 PRO A C 1
ATOM 652 O O . PRO A 1 83 ? -4.092 -3.471 -3.524 1.00 96.31 83 PRO A O 1
ATOM 655 N N . ILE A 1 84 ? -3.091 -4.558 -5.233 1.00 97.00 84 ILE A N 1
ATOM 656 C CA . ILE A 1 84 ? -3.679 -5.881 -4.963 1.00 97.00 84 ILE A CA 1
ATOM 657 C C . ILE A 1 84 ? -3.107 -6.478 -3.671 1.00 97.00 84 ILE A C 1
ATOM 659 O O . ILE A 1 84 ? -3.868 -6.861 -2.779 1.00 97.00 84 ILE A O 1
ATOM 663 N N . LEU A 1 85 ? -1.780 -6.490 -3.509 1.00 97.56 85 LEU A N 1
ATOM 664 C CA . LEU A 1 85 ? -1.129 -6.935 -2.269 1.00 97.56 85 LEU A CA 1
ATOM 665 C C . LEU A 1 85 ? -1.581 -6.105 -1.071 1.00 97.56 85 LEU A C 1
ATOM 667 O O . LEU A 1 85 ? -1.806 -6.630 0.020 1.00 97.56 85 LEU A O 1
ATOM 671 N N . ARG A 1 86 ? -1.773 -4.800 -1.274 1.00 96.56 86 ARG A N 1
ATOM 672 C CA . ARG A 1 86 ? -2.293 -3.916 -0.23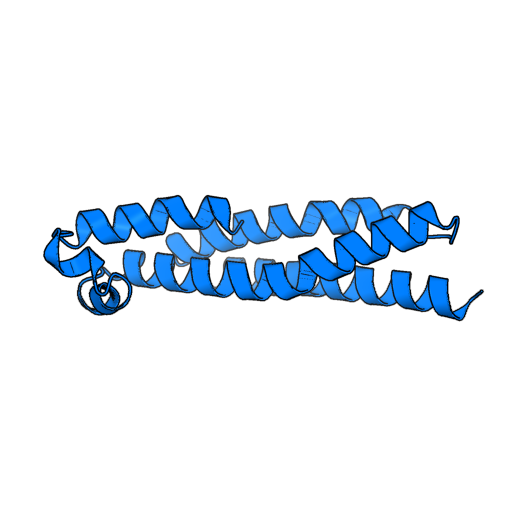3 1.00 96.56 86 ARG A CA 1
ATOM 673 C C . ARG A 1 86 ? -3.752 -4.258 0.116 1.00 96.56 86 ARG A C 1
ATOM 675 O O . ARG A 1 86 ? -4.118 -4.144 1.283 1.00 96.56 86 ARG A O 1
ATOM 682 N N . ALA A 1 87 ? -4.558 -4.746 -0.832 1.00 96.12 87 ALA A N 1
ATOM 683 C CA . ALA A 1 87 ? -5.901 -5.273 -0.558 1.00 96.12 87 ALA A CA 1
ATOM 684 C C . ALA A 1 87 ? -5.904 -6.523 0.304 1.00 96.12 87 ALA A C 1
ATOM 686 O O . ALA A 1 87 ? -6.588 -6.560 1.330 1.00 96.12 87 ALA A O 1
ATOM 687 N N . ALA A 1 88 ? -5.072 -7.495 -0.051 1.00 96.69 88 ALA A N 1
ATOM 688 C CA . ALA A 1 88 ? -4.864 -8.673 0.774 1.00 96.69 88 ALA A CA 1
ATOM 689 C C . ALA A 1 88 ? -4.331 -8.298 2.171 1.00 96.69 88 ALA A C 1
ATOM 691 O O . ALA A 1 88 ? -4.792 -8.845 3.174 1.00 96.69 88 ALA A O 1
ATOM 692 N N . TYR A 1 89 ? -3.425 -7.314 2.260 1.00 96.69 89 TYR A N 1
ATOM 693 C CA . TYR A 1 89 ? -2.925 -6.785 3.531 1.00 96.69 89 TYR A CA 1
ATOM 694 C C . TYR A 1 89 ? -4.060 -6.250 4.409 1.00 96.69 89 TYR A C 1
ATOM 696 O O . TYR A 1 89 ? -4.160 -6.660 5.563 1.00 96.69 89 TYR A O 1
ATOM 704 N N . LEU A 1 90 ? -4.941 -5.391 3.882 1.00 96.31 90 LEU A N 1
ATOM 705 C CA . LEU A 1 90 ? -6.080 -4.854 4.636 1.00 96.31 90 LEU A CA 1
ATOM 706 C C . LEU A 1 90 ? -6.958 -5.973 5.202 1.00 96.31 90 LEU A C 1
ATOM 708 O O . LEU A 1 90 ? -7.217 -5.990 6.404 1.00 96.31 90 LEU A O 1
ATOM 712 N N . VAL A 1 91 ? -7.359 -6.931 4.361 1.00 95.88 91 VAL A N 1
ATOM 713 C CA . VAL A 1 91 ? -8.188 -8.066 4.794 1.00 95.88 91 VAL A CA 1
ATOM 714 C C . VAL A 1 91 ? -7.475 -8.853 5.893 1.00 95.88 91 VAL A C 1
ATOM 716 O O . VAL A 1 91 ? -8.043 -9.040 6.968 1.00 95.88 91 VAL A O 1
ATOM 719 N N . SER A 1 92 ? -6.207 -9.225 5.679 1.00 95.50 92 SER A N 1
ATOM 720 C CA . SER A 1 92 ? -5.399 -9.965 6.662 1.00 95.50 92 SER A CA 1
ATOM 721 C C . SER A 1 92 ? -5.264 -9.232 8.002 1.00 95.50 92 SER A C 1
ATOM 723 O O . SER A 1 92 ? -5.248 -9.863 9.061 1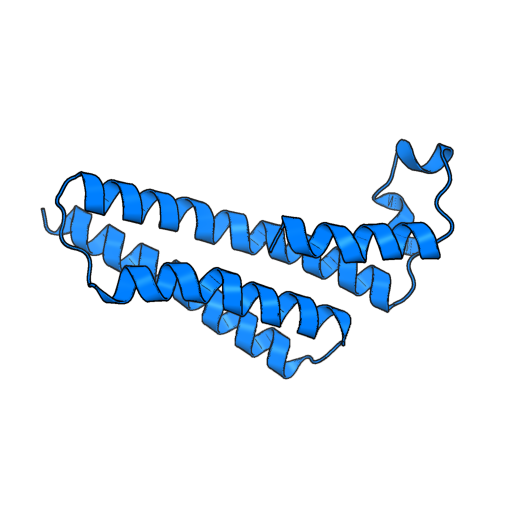.00 95.50 92 SER A O 1
ATOM 725 N N . TYR A 1 93 ? -5.225 -7.898 7.968 1.00 94.12 93 TYR A N 1
ATOM 726 C CA . TYR A 1 93 ? -5.146 -7.050 9.150 1.00 94.12 93 TYR A CA 1
ATOM 727 C C . TYR A 1 93 ? -6.450 -7.099 9.958 1.00 94.12 93 TYR A C 1
ATOM 729 O O . TYR A 1 93 ? -6.419 -7.232 11.183 1.00 94.12 93 TYR A O 1
ATOM 737 N N . LEU A 1 94 ? -7.601 -7.042 9.283 1.00 94.94 94 LEU A N 1
ATOM 738 C CA . LEU A 1 94 ? -8.916 -7.115 9.925 1.00 94.94 94 LEU A CA 1
ATOM 739 C C . LEU A 1 94 ? -9.139 -8.485 10.586 1.00 94.94 94 LEU A C 1
ATOM 741 O O . LEU A 1 94 ? -9.510 -8.540 11.768 1.00 94.94 94 LEU A O 1
ATOM 745 N N . VAL A 1 95 ? -8.817 -9.573 9.871 1.00 95.88 95 VAL A N 1
ATOM 746 C CA . VAL A 1 95 ? -8.967 -10.961 10.356 1.00 95.88 95 VAL A CA 1
ATOM 747 C C . VAL A 1 95 ? -7.826 -11.446 11.261 1.00 95.88 95 VAL A C 1
ATOM 749 O O . VAL A 1 95 ? -7.876 -12.563 11.760 1.00 95.88 95 VAL A O 1
ATOM 752 N N . ASN A 1 96 ? -6.823 -10.602 11.527 1.00 96.25 96 ASN A N 1
ATOM 753 C CA . ASN A 1 96 ? -5.692 -10.889 12.416 1.00 96.25 96 ASN A CA 1
ATOM 754 C C . ASN A 1 96 ? -4.795 -12.072 11.980 1.00 96.25 96 ASN A C 1
ATOM 756 O O . ASN A 1 96 ? -4.275 -12.801 12.824 1.00 96.25 96 ASN A O 1
ATOM 760 N N . ILE A 1 97 ? -4.568 -12.250 10.673 1.00 97.00 97 ILE A N 1
ATOM 761 C CA . ILE A 1 97 ? -3.625 -13.255 10.147 1.00 97.00 97 ILE A CA 1
ATOM 762 C C . ILE A 1 97 ? -2.242 -12.610 10.001 1.00 97.00 97 ILE A C 1
ATOM 764 O O . ILE A 1 97 ? -1.937 -11.958 8.999 1.00 97.00 97 ILE A O 1
ATOM 768 N N . SER A 1 98 ? -1.396 -12.783 11.018 1.00 94.75 98 SER A N 1
ATOM 769 C CA . SER A 1 98 ? -0.103 -12.094 11.139 1.00 94.75 98 SER A CA 1
ATOM 770 C C . SER A 1 98 ? 0.885 -12.420 10.014 1.00 94.75 98 SER A C 1
ATOM 772 O O . SER A 1 98 ? 1.500 -11.500 9.479 1.00 94.75 98 SER A O 1
ATOM 774 N N . LEU A 1 99 ? 1.014 -13.693 9.625 1.00 97.00 99 LEU A N 1
ATOM 775 C CA . LEU A 1 99 ? 1.957 -14.119 8.585 1.00 97.00 99 LEU A CA 1
ATOM 776 C C . LEU A 1 99 ? 1.593 -13.533 7.216 1.00 97.00 99 LEU A C 1
ATOM 778 O O . LEU A 1 99 ? 2.433 -12.911 6.570 1.00 97.00 99 LEU A O 1
ATOM 782 N N . LEU A 1 100 ? 0.328 -13.676 6.803 1.00 96.75 100 LEU A N 1
ATOM 783 C CA . LEU A 1 100 ? -0.167 -13.139 5.533 1.00 96.75 100 LEU A CA 1
ATOM 784 C C . LEU A 1 100 ? 0.013 -11.620 5.468 1.00 96.75 100 LEU A C 1
ATOM 786 O O . LEU A 1 100 ? 0.456 -11.091 4.452 1.00 96.75 100 LEU A O 1
ATOM 790 N N . ARG A 1 101 ? -0.260 -10.927 6.578 1.00 95.38 101 ARG A N 1
ATOM 791 C CA . ARG A 1 101 ? -0.029 -9.488 6.699 1.00 95.38 101 ARG A CA 1
ATOM 792 C C . ARG A 1 101 ? 1.430 -9.126 6.419 1.00 95.38 101 ARG A C 1
ATOM 794 O O . ARG A 1 101 ? 1.689 -8.239 5.608 1.00 95.38 101 ARG A O 1
ATOM 801 N N . SER A 1 102 ? 2.374 -9.803 7.065 1.00 96.94 102 SER A N 1
ATOM 802 C CA . SER A 1 102 ? 3.803 -9.526 6.882 1.00 96.94 102 SER A CA 1
ATOM 803 C C . SER A 1 102 ? 4.257 -9.802 5.449 1.00 96.94 102 SER A C 1
ATOM 805 O O . SER A 1 102 ? 4.933 -8.965 4.856 1.00 96.94 102 SER A O 1
ATOM 807 N N . VAL A 1 103 ? 3.824 -10.922 4.862 1.00 98.25 103 VAL A N 1
ATOM 808 C CA . VAL A 1 103 ? 4.128 -11.281 3.468 1.00 98.25 103 VAL A CA 1
ATOM 809 C C . VAL A 1 103 ? 3.618 -10.200 2.510 1.00 98.25 103 VAL A C 1
ATOM 811 O O . VAL A 1 103 ? 4.399 -9.639 1.742 1.00 98.25 103 VAL A O 1
ATOM 814 N N . CYS A 1 104 ? 2.337 -9.832 2.599 1.00 97.75 104 CYS A N 1
ATOM 815 C CA . CYS A 1 104 ? 1.754 -8.793 1.749 1.00 97.75 104 CYS A CA 1
ATOM 816 C C . CYS A 1 104 ? 2.456 -7.438 1.910 1.00 97.75 104 CYS A C 1
ATOM 818 O O . CYS A 1 104 ? 2.608 -6.708 0.932 1.00 97.75 104 CYS A O 1
ATOM 820 N N . TRP A 1 105 ? 2.885 -7.089 3.127 1.00 96.75 105 TRP A N 1
ATOM 821 C CA . TRP A 1 105 ? 3.623 -5.852 3.381 1.00 96.75 105 TRP A CA 1
ATOM 822 C C . TRP A 1 105 ? 4.999 -5.857 2.719 1.00 96.75 105 TRP A C 1
ATOM 824 O O . TRP A 1 105 ? 5.308 -4.916 1.994 1.00 96.75 105 TRP A O 1
ATOM 834 N N . VAL A 1 106 ? 5.789 -6.920 2.906 1.00 97.94 106 VAL A N 1
ATOM 835 C CA . VAL A 1 106 ? 7.133 -7.029 2.317 1.00 97.94 106 VAL A CA 1
ATOM 836 C C . VAL A 1 106 ? 7.057 -6.952 0.794 1.00 97.94 106 VAL A C 1
ATOM 838 O O . VAL A 1 106 ? 7.721 -6.111 0.191 1.00 97.94 106 VAL A O 1
ATOM 841 N N . PHE A 1 107 ? 6.211 -7.770 0.163 1.00 98.19 107 PHE A N 1
ATOM 842 C CA . PHE A 1 107 ? 6.114 -7.793 -1.297 1.00 98.19 107 PHE A CA 1
ATOM 843 C C . PHE A 1 107 ? 5.565 -6.485 -1.874 1.00 98.19 107 PHE A C 1
ATOM 845 O O . PHE A 1 107 ? 6.032 -6.041 -2.922 1.00 98.19 107 PHE A O 1
ATOM 852 N N . ALA A 1 108 ? 4.631 -5.818 -1.189 1.00 97.44 108 ALA A N 1
ATOM 853 C CA . ALA A 1 108 ? 4.176 -4.503 -1.625 1.00 97.44 108 ALA A CA 1
ATOM 854 C C . ALA A 1 108 ? 5.304 -3.462 -1.522 1.00 97.44 108 ALA A C 1
ATOM 856 O O . ALA A 1 108 ? 5.547 -2.727 -2.476 1.00 97.44 108 ALA A O 1
ATOM 857 N N . SER A 1 109 ? 6.053 -3.432 -0.418 1.00 97.00 109 SER A N 1
ATOM 858 C CA . SER A 1 109 ? 7.206 -2.533 -0.273 1.00 97.00 109 SER A CA 1
ATOM 859 C C . SER A 1 109 ? 8.256 -2.767 -1.366 1.00 97.00 109 SER A C 1
ATOM 861 O O . SER A 1 109 ? 8.767 -1.805 -1.945 1.00 97.00 109 SER A O 1
ATOM 863 N N . LEU A 1 110 ? 8.514 -4.031 -1.720 1.00 98.25 110 LEU A N 1
ATOM 864 C CA . LEU A 1 110 ? 9.405 -4.390 -2.826 1.00 98.25 110 LEU A CA 1
ATOM 865 C C . LEU A 1 110 ? 8.903 -3.878 -4.182 1.00 98.25 110 LEU A C 1
ATOM 867 O O . LEU A 1 110 ? 9.722 -3.457 -4.991 1.00 98.25 110 LEU A O 1
ATOM 871 N N . CYS A 1 111 ? 7.588 -3.844 -4.425 1.00 98.19 111 CYS A N 1
ATOM 872 C CA . CYS A 1 111 ? 7.039 -3.274 -5.660 1.00 98.19 111 CYS A CA 1
ATOM 873 C C . CYS A 1 111 ? 7.418 -1.794 -5.817 1.00 98.19 111 CYS A C 1
ATOM 875 O O . CYS A 1 111 ? 7.881 -1.378 -6.877 1.00 98.19 111 CYS A O 1
ATOM 877 N N . SER A 1 112 ? 7.258 -1.000 -4.754 1.00 98.12 112 SER A N 1
ATOM 878 C CA . SER A 1 112 ? 7.646 0.416 -4.767 1.00 98.12 112 SER A CA 1
ATOM 879 C C . SER A 1 112 ? 9.155 0.580 -4.954 1.00 98.12 112 SER A C 1
ATOM 881 O O . SER A 1 112 ? 9.579 1.371 -5.792 1.00 98.12 112 SER A O 1
ATOM 883 N N . GLY A 1 113 ? 9.965 -0.198 -4.227 1.00 98.12 113 GLY A N 1
ATOM 884 C CA . GLY A 1 113 ? 11.426 -0.166 -4.357 1.00 98.12 113 GLY A CA 1
ATOM 885 C C . GLY A 1 113 ? 11.911 -0.538 -5.761 1.00 98.12 113 GLY A C 1
ATOM 886 O O . GLY A 1 113 ? 12.762 0.151 -6.320 1.00 98.12 113 GLY A O 1
ATOM 887 N N . PHE A 1 114 ? 11.320 -1.572 -6.366 1.00 98.38 114 PHE A N 1
ATOM 888 C CA . PHE A 1 114 ? 11.606 -1.970 -7.743 1.00 98.38 114 PHE A CA 1
ATOM 889 C C . PHE A 1 114 ? 11.306 -0.838 -8.727 1.00 98.38 114 PHE A C 1
ATOM 891 O O . PHE A 1 114 ? 12.163 -0.504 -9.542 1.00 98.38 114 PHE A O 1
ATOM 898 N N . LEU A 1 115 ? 10.126 -0.212 -8.623 1.00 98.31 115 LEU A N 1
ATOM 899 C CA . LEU A 1 115 ? 9.759 0.911 -9.488 1.00 98.31 115 LEU A CA 1
ATOM 900 C C . LEU A 1 115 ? 10.730 2.087 -9.342 1.00 98.31 115 LEU A C 1
ATOM 902 O O . LEU A 1 115 ? 11.124 2.672 -10.349 1.00 98.31 115 LEU A O 1
ATOM 906 N N . TYR A 1 116 ? 11.165 2.398 -8.118 1.00 98.38 116 TYR A N 1
ATOM 907 C CA . TYR A 1 116 ? 12.145 3.462 -7.891 1.00 98.38 116 TYR A CA 1
ATOM 908 C C . TYR A 1 116 ? 13.470 3.131 -8.575 1.00 98.38 116 TYR A C 1
ATOM 910 O O . TYR A 1 116 ? 14.020 3.980 -9.272 1.00 98.38 116 TYR A O 1
ATOM 918 N N . GLY A 1 117 ? 13.946 1.893 -8.423 1.00 98.00 117 GLY A N 1
ATOM 919 C CA . GLY A 1 117 ? 15.190 1.433 -9.033 1.00 98.00 117 GLY A CA 1
ATOM 920 C C . GLY A 1 117 ? 15.171 1.525 -10.558 1.00 98.00 117 GLY A C 1
ATOM 921 O O . GLY A 1 117 ? 16.097 2.083 -11.144 1.00 98.00 117 GLY A O 1
ATOM 922 N N . VAL A 1 118 ? 14.108 1.040 -11.210 1.00 97.94 118 VAL A N 1
ATOM 923 C CA . VAL A 1 118 ? 14.024 1.072 -12.682 1.00 97.94 118 VAL A CA 1
ATOM 924 C C . VAL A 1 118 ? 13.853 2.491 -13.224 1.00 97.94 118 VAL A C 1
ATOM 926 O O . VAL A 1 118 ? 14.482 2.824 -14.224 1.00 97.94 118 VAL A O 1
ATOM 929 N N . CYS A 1 119 ? 13.074 3.351 -12.554 1.00 97.69 119 CYS A N 1
ATOM 930 C CA . CYS A 1 119 ? 12.930 4.750 -12.966 1.00 97.69 119 CYS A CA 1
ATOM 931 C C . CYS A 1 119 ? 14.251 5.507 -12.827 1.00 97.69 119 CYS A C 1
ATOM 933 O O . CYS A 1 119 ? 14.650 6.222 -13.742 1.00 97.69 119 CYS A O 1
ATOM 935 N N . LEU A 1 120 ? 14.943 5.330 -11.699 1.00 97.31 120 LEU A N 1
ATOM 936 C CA . LEU A 1 120 ? 16.231 5.971 -11.457 1.00 97.31 120 LEU A CA 1
ATOM 937 C C . LEU A 1 120 ? 17.281 5.505 -12.470 1.00 97.31 120 LEU A C 1
ATOM 939 O O . LEU A 1 120 ? 17.992 6.332 -13.032 1.00 97.31 120 LEU A O 1
ATOM 943 N N . SER A 1 121 ? 17.344 4.198 -12.740 1.00 96.75 121 SER A N 1
ATOM 944 C CA . SER A 1 121 ? 18.247 3.644 -13.750 1.00 96.75 121 SER A CA 1
ATOM 945 C C . SER A 1 121 ? 17.986 4.244 -15.128 1.00 96.75 121 SER A C 1
ATOM 947 O O . SER A 1 121 ? 18.944 4.600 -15.806 1.00 96.75 121 SER A O 1
ATOM 949 N N . ALA A 1 122 ? 16.718 4.379 -15.529 1.00 96.12 122 ALA A N 1
ATOM 950 C CA . ALA A 1 122 ? 16.354 4.955 -16.820 1.00 96.12 122 ALA A CA 1
ATOM 951 C C . ALA A 1 122 ? 16.804 6.421 -16.940 1.00 96.12 122 ALA A C 1
ATOM 953 O O . ALA A 1 122 ? 17.364 6.800 -17.964 1.00 96.12 122 ALA A O 1
ATOM 954 N N . ILE A 1 123 ? 16.620 7.217 -15.881 1.00 95.94 123 ILE A N 1
ATOM 955 C CA . ILE A 1 123 ? 16.992 8.642 -15.840 1.00 95.94 123 ILE A CA 1
ATOM 956 C C . ILE A 1 123 ? 18.512 8.853 -15.828 1.00 95.94 123 ILE A C 1
ATOM 958 O O . ILE A 1 123 ? 18.993 9.842 -16.357 1.00 95.94 123 ILE A O 1
ATOM 962 N N . ILE A 1 124 ? 19.284 7.967 -15.198 1.00 95.50 124 ILE A N 1
ATOM 963 C CA . ILE A 1 124 ? 20.751 8.113 -15.147 1.00 95.50 124 ILE A CA 1
ATOM 964 C C . ILE A 1 124 ? 21.408 7.595 -16.436 1.00 95.50 124 ILE A C 1
ATOM 966 O O . ILE A 1 124 ? 22.508 8.016 -16.776 1.00 95.50 124 ILE A O 1
ATOM 970 N N . SER A 1 125 ? 20.755 6.673 -1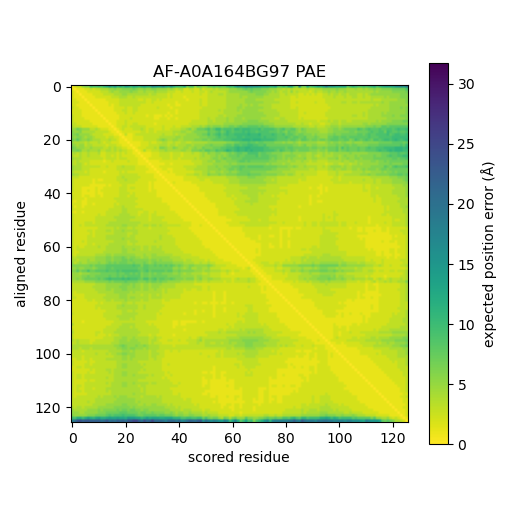7.150 1.00 89.75 125 SER A N 1
ATOM 971 C CA . SER A 1 125 ? 21.279 6.093 -18.395 1.00 89.75 125 SER A CA 1
ATOM 972 C C . SER A 1 125 ? 21.113 6.969 -19.644 1.00 89.75 125 SER A C 1
ATOM 974 O O . SER A 1 125 ? 21.569 6.564 -20.712 1.00 89.75 125 SER A O 1
ATOM 976 N N . THR A 1 126 ? 20.440 8.116 -19.523 1.00 71.75 126 THR A N 1
ATOM 977 C CA . THR A 1 126 ? 20.263 9.123 -20.587 1.00 71.75 126 THR A CA 1
ATOM 978 C C . THR A 1 126 ? 21.384 10.139 -20.591 1.00 71.75 126 THR A C 1
ATOM 980 O O . THR A 1 126 ? 21.850 10.477 -21.699 1.00 71.75 126 THR A O 1
#

pLDDT: mean 95.31, std 3.13, range [71.75, 98.38]

Secondary structure (DSSP, 8-state):
-TTTTHHHHHHHHHHTT--GGGGGGTTGGGGG--HHHHHHHHHHHHHHHHHHHHHHHHHHHHHHHHTT----THHHHHHHHHHHHHHHHHHHHHTT-HHHHHHHHHHHHHHHHHHHHHHHHHHH--

Foldseek 3Di:
DLVVLVVLLVVQCVVLPHDPVCVVPVPVSLVSGDPLNVLSVVLNVVVVVLCVLLVVLVVLLVVCVVVVFDFPPCLVVLSVVLVVLSVQLSVCSSVVVVVSNVVSVVSSVVSSVVSVVRSVVRVVVD